Protein AF-W2RC41-F1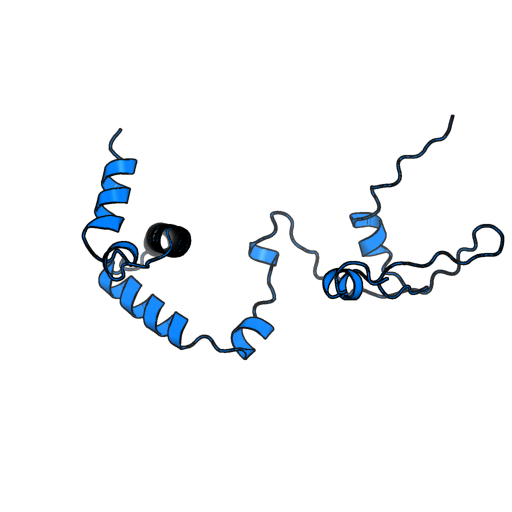 (afdb_monomer)

Radius of gyration: 24.28 Å; Cα contacts (8 Å, |Δi|>4): 88; chains: 1; bounding box: 42×52×66 Å

Mean predicted aligned error: 17.12 Å

pLDDT: mean 74.35, std 14.29, range [29.39, 90.62]

Secondary structure (DSSP, 8-state):
--HHHHHHHHHHTT--HHHH---SSHHHHHHHHHHHHHHHHHHHHHHHHHHHTTPPPPPHHHHHHHHHHHHHT--HHHHHH---GGGT-SS---------EE--PEETTEEPPEE-HHHHHHSPTTPPPPEESEE-HHHHHHH--S------

Nearest PDB structures (foldseek):
  6m4d-assembly1_E  TM=4.715E-01  e=7.907E+00  Homo sapiens

Structure (mmCIF, N/CA/C/O backbone):
data_AF-W2RC41-F1
#
_entry.id   AF-W2RC41-F1
#
loop_
_atom_site.group_PDB
_atom_site.id
_atom_site.type_symbol
_atom_site.label_atom_id
_atom_site.label_alt_id
_atom_site.label_comp_id
_atom_site.label_asym_id
_atom_site.label_entity_id
_atom_site.label_seq_id
_atom_site.pdbx_PDB_ins_code
_atom_site.Cartn_x
_atom_site.Cartn_y
_atom_site.Cartn_z
_atom_site.occupancy
_atom_site.B_iso_or_equiv
_atom_site.auth_seq_id
_atom_site.auth_comp_id
_atom_site.auth_asym_id
_atom_site.auth_atom_id
_atom_site.pdbx_PDB_model_num
ATOM 1 N N . MET A 1 1 ? -7.521 24.634 5.105 1.00 66.12 1 MET A N 1
ATOM 2 C CA . MET A 1 1 ? -6.162 24.758 4.528 1.00 66.12 1 MET A CA 1
ATOM 3 C C . MET A 1 1 ? -5.068 23.981 5.288 1.00 66.12 1 MET A C 1
ATOM 5 O O . MET A 1 1 ? -4.047 23.727 4.679 1.00 66.12 1 MET A O 1
ATOM 9 N N . GLY A 1 2 ? -5.237 23.529 6.544 1.00 80.12 2 GLY A N 1
ATOM 10 C CA . GLY A 1 2 ? -4.158 22.863 7.321 1.00 80.12 2 GLY A CA 1
ATOM 11 C C . GLY A 1 2 ? -4.070 21.323 7.266 1.00 80.12 2 GLY A C 1
ATOM 12 O O . GLY A 1 2 ? -3.395 20.717 8.092 1.00 80.12 2 GLY A O 1
ATOM 13 N N . GLY A 1 3 ? -4.775 20.654 6.348 1.00 78.06 3 GLY A N 1
ATOM 14 C CA . GLY A 1 3 ? -4.807 19.180 6.310 1.00 78.06 3 GLY A CA 1
ATOM 15 C C . GLY A 1 3 ? -3.498 18.541 5.830 1.00 78.06 3 GLY A C 1
ATOM 16 O O . GLY A 1 3 ? -3.088 17.511 6.348 1.00 78.06 3 GLY A O 1
ATOM 17 N N . VAL A 1 4 ? -2.821 19.177 4.870 1.00 77.06 4 VAL A N 1
ATOM 18 C CA . VAL A 1 4 ? -1.531 18.696 4.343 1.00 77.06 4 VAL A CA 1
ATOM 19 C C . VAL A 1 4 ? -0.422 18.895 5.375 1.00 77.06 4 VAL A C 1
ATOM 21 O O . VAL A 1 4 ? 0.348 17.980 5.625 1.00 77.06 4 VAL A O 1
ATOM 24 N N . ASP A 1 5 ? -0.410 20.048 6.043 1.00 78.75 5 ASP A N 1
ATOM 25 C CA . ASP A 1 5 ? 0.572 20.378 7.082 1.00 78.75 5 ASP A CA 1
ATOM 26 C C . ASP A 1 5 ? 0.459 19.451 8.304 1.00 78.75 5 ASP A C 1
ATOM 28 O O . ASP A 1 5 ? 1.454 18.925 8.789 1.00 78.75 5 ASP A O 1
ATOM 32 N N . THR A 1 6 ? -0.762 19.136 8.749 1.00 78.12 6 THR A N 1
ATOM 33 C CA . THR A 1 6 ? -0.959 18.170 9.846 1.00 78.12 6 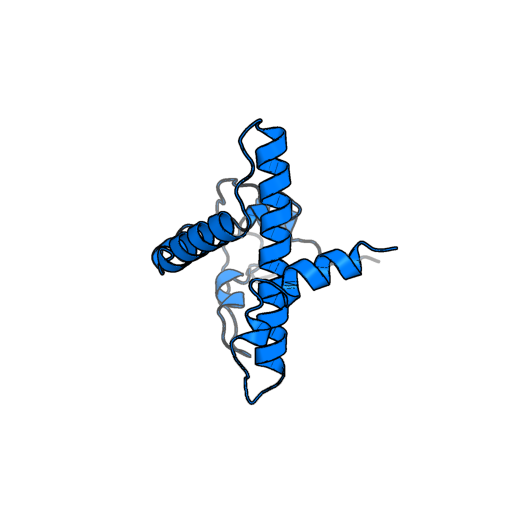THR A CA 1
ATOM 34 C C . THR A 1 6 ? -0.566 16.744 9.450 1.00 78.12 6 THR A C 1
ATOM 36 O O . THR A 1 6 ? -0.013 16.012 10.273 1.00 78.12 6 THR A O 1
ATOM 39 N N . HIS A 1 7 ? -0.800 16.348 8.195 1.00 79.62 7 HIS A N 1
ATOM 40 C CA . HIS A 1 7 ? -0.339 15.065 7.666 1.00 79.62 7 HIS A CA 1
ATOM 41 C C . HIS A 1 7 ? 1.196 14.992 7.615 1.00 79.62 7 HIS A C 1
ATOM 43 O O . HIS A 1 7 ? 1.788 14.004 8.056 1.00 79.62 7 HIS A O 1
ATOM 49 N N . ASP A 1 8 ? 1.849 16.046 7.124 1.00 75.19 8 ASP A N 1
ATOM 50 C CA . ASP A 1 8 ? 3.307 16.126 7.070 1.00 75.19 8 ASP A CA 1
ATOM 51 C C . ASP A 1 8 ? 3.935 16.186 8.467 1.00 75.19 8 ASP A C 1
ATOM 53 O O . ASP A 1 8 ? 4.948 15.528 8.690 1.00 75.19 8 ASP A O 1
ATOM 57 N N . GLN A 1 9 ? 3.311 16.851 9.443 1.00 76.19 9 GLN A N 1
ATOM 58 C CA . GLN A 1 9 ? 3.752 16.829 10.845 1.00 76.19 9 GLN A CA 1
ATOM 59 C C . GLN A 1 9 ? 3.688 15.420 11.452 1.00 76.19 9 GLN A C 1
ATOM 61 O O . GLN A 1 9 ? 4.668 14.949 12.030 1.00 76.19 9 GLN A O 1
ATOM 66 N N . LEU A 1 10 ? 2.570 14.706 11.271 1.00 74.12 10 LEU A N 1
ATOM 67 C CA . LEU A 1 10 ? 2.413 13.317 11.730 1.00 74.12 10 LEU A CA 1
ATOM 68 C C . LEU A 1 10 ? 3.476 12.387 11.135 1.00 74.12 10 LEU A C 1
ATOM 70 O O . LEU A 1 10 ? 3.983 11.494 11.817 1.00 74.12 10 LEU A O 1
ATOM 74 N N . ARG A 1 11 ? 3.822 12.616 9.868 1.00 70.81 11 ARG A N 1
ATOM 75 C CA . ARG A 1 11 ? 4.829 11.848 9.145 1.00 70.81 11 ARG A CA 1
ATOM 76 C C . ARG A 1 11 ? 6.246 12.181 9.608 1.00 70.81 11 ARG A C 1
ATOM 78 O O . ARG A 1 11 ? 6.994 11.272 9.949 1.00 70.81 11 ARG A O 1
ATOM 85 N N . LEU A 1 12 ? 6.610 13.463 9.629 1.00 64.94 12 LEU A N 1
ATOM 86 C CA . LEU A 1 12 ? 7.983 13.945 9.815 1.00 64.94 12 LEU A CA 1
ATOM 87 C C . LEU A 1 12 ? 8.439 14.011 11.276 1.00 64.94 12 LEU A C 1
ATOM 89 O O . LEU A 1 12 ? 9.640 14.101 11.502 1.00 64.94 12 LEU A O 1
ATOM 93 N N . GLN A 1 13 ? 7.536 14.001 12.261 1.00 59.09 13 GLN A N 1
ATOM 94 C CA . GLN A 1 13 ? 7.909 14.336 13.642 1.00 59.09 13 GLN A CA 1
ATOM 95 C C . GLN A 1 13 ? 8.006 13.143 14.600 1.00 59.09 13 GLN A C 1
ATOM 97 O O . GLN A 1 13 ? 8.547 13.294 15.692 1.00 59.09 13 GLN A O 1
ATOM 102 N N . SER A 1 14 ? 7.479 11.962 14.258 1.00 58.47 14 SER A N 1
ATOM 103 C CA . SER A 1 14 ? 7.379 10.879 15.254 1.00 58.47 14 SER A CA 1
ATOM 104 C C . SER A 1 14 ? 7.912 9.519 14.807 1.00 58.47 14 SER A C 1
ATOM 106 O O . SER A 1 14 ? 8.381 8.777 15.665 1.00 58.47 14 SER A O 1
ATOM 108 N N . TYR A 1 15 ? 7.876 9.178 13.510 1.00 59.06 15 TYR A N 1
ATOM 109 C CA . TYR A 1 15 ? 8.236 7.826 13.039 1.00 59.06 15 TYR A CA 1
ATOM 110 C C . TYR A 1 15 ? 8.729 7.763 11.575 1.00 59.06 15 TYR A C 1
ATOM 112 O O . TYR A 1 15 ? 8.613 6.710 10.954 1.00 59.06 15 TYR A O 1
ATOM 120 N N . SER A 1 16 ? 9.244 8.858 10.994 1.00 66.25 16 SER A N 1
ATOM 121 C CA . SER A 1 16 ? 9.624 8.878 9.569 1.00 66.25 16 SER A CA 1
ATOM 122 C C . SER A 1 16 ? 10.804 7.952 9.270 1.00 66.25 16 SER A C 1
ATOM 124 O O . SER A 1 16 ? 11.943 8.244 9.640 1.00 66.25 16 SER A O 1
ATOM 126 N N . LEU A 1 17 ? 10.560 6.892 8.497 1.00 67.06 17 LEU A N 1
ATOM 127 C CA . LEU A 1 17 ? 11.619 6.036 7.966 1.00 67.06 17 LEU A CA 1
ATOM 128 C C . LEU A 1 17 ? 12.549 6.824 7.044 1.00 67.06 17 LEU A C 1
ATOM 130 O O . LEU A 1 17 ? 13.755 6.575 7.030 1.00 67.06 17 LEU A O 1
ATOM 134 N N . GLN A 1 18 ? 12.005 7.805 6.316 1.00 65.56 18 GLN A N 1
ATOM 135 C CA . GLN A 1 18 ? 12.781 8.697 5.458 1.00 65.56 18 GLN A CA 1
ATOM 136 C C . GLN A 1 18 ? 13.865 9.457 6.250 1.00 65.56 18 GLN A C 1
ATOM 138 O O . GLN A 1 18 ? 14.948 9.700 5.723 1.00 65.56 18 GLN A O 1
ATOM 143 N N . GLN A 1 19 ? 13.629 9.809 7.513 1.00 65.81 19 GLN A N 1
ATOM 144 C CA . GLN A 1 19 ? 14.639 10.475 8.346 1.00 65.81 19 GLN A CA 1
ATOM 145 C C . GLN A 1 19 ? 15.590 9.498 9.050 1.00 65.81 19 GLN A C 1
ATOM 147 O O . GLN A 1 19 ? 16.712 9.876 9.379 1.00 65.81 19 GLN A O 1
ATOM 152 N N . CYS A 1 20 ? 15.177 8.246 9.264 1.00 65.62 20 CYS A N 1
ATOM 153 C CA . CYS A 1 20 ? 15.990 7.253 9.966 1.00 65.62 20 CYS A CA 1
ATOM 154 C C . CYS A 1 20 ? 17.181 6.734 9.146 1.00 65.62 20 CYS A C 1
ATOM 156 O O . CYS A 1 20 ? 18.161 6.276 9.732 1.00 65.62 20 CYS A O 1
ATOM 158 N N . VAL A 1 21 ? 17.113 6.764 7.808 1.00 68.38 21 VAL A N 1
ATOM 159 C CA . VAL A 1 21 ? 18.154 6.184 6.944 1.00 68.38 21 VAL A CA 1
ATOM 160 C C . VAL A 1 21 ? 18.418 7.078 5.737 1.00 68.38 21 VAL A C 1
ATOM 162 O O . VAL A 1 21 ? 17.551 7.262 4.891 1.00 68.38 21 VAL A O 1
ATOM 165 N N . ALA A 1 22 ? 19.644 7.592 5.614 1.00 69.75 22 ALA A N 1
ATOM 166 C CA . ALA A 1 22 ? 20.073 8.337 4.435 1.00 69.75 22 ALA A CA 1
ATOM 167 C C . ALA A 1 22 ? 20.689 7.388 3.396 1.00 69.75 22 ALA A C 1
ATOM 169 O O . ALA A 1 22 ? 21.766 6.822 3.596 1.00 69.75 22 ALA A O 1
ATOM 170 N N . PHE A 1 23 ? 20.023 7.219 2.255 1.00 74.44 23 PHE A N 1
ATOM 171 C CA . PHE A 1 23 ? 20.572 6.451 1.140 1.00 74.44 23 PHE A CA 1
ATOM 172 C C . PHE A 1 23 ? 21.346 7.335 0.156 1.00 74.44 23 PHE A C 1
ATOM 174 O O . PHE A 1 23 ? 20.897 8.414 -0.213 1.00 74.44 23 PHE A O 1
ATOM 181 N N . LYS A 1 24 ? 22.464 6.819 -0.382 1.00 77.75 24 LYS A N 1
ATOM 182 C CA . LYS A 1 24 ? 23.258 7.497 -1.432 1.00 77.75 24 LYS A CA 1
ATOM 183 C C . LYS A 1 24 ? 22.476 7.772 -2.726 1.00 77.75 24 LYS A C 1
ATOM 185 O O . LYS A 1 24 ? 22.877 8.617 -3.515 1.00 77.75 24 LYS A O 1
ATOM 190 N N . LYS A 1 25 ? 21.403 7.017 -2.987 1.00 85.25 25 LYS A N 1
ATOM 191 C CA . LYS A 1 25 ? 20.601 7.114 -4.214 1.00 85.25 25 LYS A CA 1
ATOM 192 C C . LYS A 1 25 ? 19.205 7.651 -3.892 1.00 85.25 25 LYS A C 1
ATOM 194 O O . LYS A 1 25 ? 18.500 7.057 -3.077 1.00 85.25 25 LYS A O 1
ATOM 199 N N . TYR A 1 26 ? 18.792 8.711 -4.589 1.00 83.56 26 TYR A N 1
ATOM 200 C CA . TYR A 1 26 ? 17.556 9.457 -4.310 1.00 83.56 26 TYR A CA 1
ATOM 201 C C . TYR A 1 26 ? 16.278 8.604 -4.377 1.00 83.56 26 TYR A C 1
ATOM 203 O O . TYR A 1 26 ? 15.366 8.793 -3.579 1.00 83.56 26 TYR A O 1
ATOM 211 N N . TYR A 1 27 ? 16.203 7.622 -5.280 1.00 83.88 27 TYR A N 1
ATOM 212 C CA . TYR A 1 27 ? 14.992 6.811 -5.442 1.00 83.88 27 TYR A CA 1
ATOM 213 C C . TYR A 1 27 ? 14.696 5.928 -4.223 1.00 83.88 27 TYR A C 1
ATOM 215 O O . TYR A 1 27 ? 13.539 5.621 -3.957 1.00 83.88 27 TYR A O 1
ATOM 223 N N . ARG A 1 28 ? 15.724 5.526 -3.459 1.00 83.19 28 ARG A N 1
ATOM 224 C CA . ARG A 1 28 ? 15.527 4.749 -2.223 1.00 83.19 28 ARG A CA 1
ATOM 225 C C . ARG A 1 28 ? 14.900 5.614 -1.135 1.00 83.19 28 ARG A C 1
ATOM 227 O O . ARG A 1 28 ? 14.025 5.150 -0.414 1.00 83.19 28 ARG A O 1
ATOM 234 N N . GLN A 1 29 ? 15.309 6.880 -1.079 1.00 81.25 29 GLN A N 1
ATOM 235 C CA . GLN A 1 29 ? 14.718 7.882 -0.200 1.00 81.25 29 GLN A CA 1
ATOM 236 C C . GLN A 1 29 ? 13.258 8.158 -0.567 1.00 81.25 29 GLN A C 1
ATOM 238 O O . GLN A 1 29 ? 12.393 8.200 0.302 1.00 81.25 29 GLN A O 1
ATOM 243 N N . LEU A 1 30 ? 12.981 8.292 -1.867 1.00 85.00 30 LEU A N 1
ATOM 244 C CA . LEU A 1 30 ? 11.628 8.484 -2.380 1.00 85.00 30 LEU A CA 1
ATOM 245 C C . LEU A 1 30 ? 10.722 7.290 -2.045 1.00 85.00 30 LEU A C 1
ATOM 247 O O . LEU A 1 30 ? 9.593 7.479 -1.603 1.00 85.00 30 LEU A O 1
ATOM 251 N N . PHE A 1 31 ? 11.237 6.066 -2.192 1.00 85.50 31 PHE A N 1
ATOM 252 C CA . PHE A 1 31 ? 10.518 4.849 -1.823 1.00 85.50 31 PHE A CA 1
ATOM 253 C C . PHE A 1 31 ? 10.143 4.822 -0.337 1.00 85.50 31 PHE A C 1
ATOM 255 O O . PHE A 1 31 ? 8.975 4.616 -0.017 1.00 85.50 31 PHE A O 1
ATOM 262 N N . LEU A 1 32 ? 11.095 5.090 0.566 1.00 83.62 32 LEU A N 1
ATOM 263 C CA . LEU A 1 32 ? 10.786 5.209 1.996 1.00 83.62 32 LEU A CA 1
ATOM 264 C C . LEU A 1 32 ? 9.734 6.285 2.261 1.00 83.62 32 LEU A C 1
ATOM 266 O O . LEU A 1 32 ? 8.871 6.109 3.116 1.00 83.62 32 LEU A O 1
ATOM 270 N N . GLY A 1 33 ? 9.760 7.365 1.480 1.00 84.56 33 GLY A N 1
ATOM 271 C CA . GLY A 1 33 ? 8.757 8.403 1.577 1.00 84.56 33 GLY A CA 1
ATOM 272 C C . GLY A 1 33 ? 7.337 7.913 1.269 1.00 84.56 33 GLY A C 1
ATOM 273 O O . GLY A 1 33 ? 6.409 8.267 1.997 1.00 84.56 33 GLY A O 1
ATOM 274 N N . PHE A 1 34 ? 7.172 7.057 0.256 1.00 87.75 34 PHE A N 1
ATOM 275 C CA . PHE A 1 34 ? 5.889 6.416 -0.050 1.00 87.75 34 PHE A CA 1
ATOM 276 C C . PHE A 1 34 ? 5.456 5.417 1.022 1.00 87.75 34 PHE A C 1
ATOM 278 O O . PHE A 1 34 ? 4.273 5.367 1.356 1.00 87.75 34 PHE A O 1
ATOM 285 N N . VAL A 1 35 ? 6.395 4.653 1.588 1.00 87.69 35 VAL A N 1
ATOM 286 C CA . VAL A 1 35 ? 6.101 3.734 2.697 1.00 87.69 35 VAL A CA 1
ATOM 287 C C . VAL A 1 35 ? 5.587 4.511 3.910 1.00 87.69 35 VAL A C 1
ATOM 289 O O . VAL A 1 35 ? 4.542 4.161 4.451 1.00 87.69 35 VAL A O 1
ATOM 292 N N . ASP A 1 36 ? 6.247 5.613 4.276 1.00 85.62 36 ASP A N 1
ATOM 293 C CA . ASP A 1 36 ? 5.799 6.495 5.360 1.00 85.62 36 ASP A CA 1
ATOM 294 C C . ASP A 1 36 ? 4.368 7.015 5.114 1.00 85.62 36 ASP A C 1
ATOM 296 O O . ASP A 1 36 ? 3.532 6.995 6.017 1.00 85.62 36 ASP A O 1
ATOM 300 N N . MET A 1 37 ? 4.050 7.429 3.880 1.00 86.88 37 MET A N 1
ATOM 301 C CA . MET A 1 37 ? 2.697 7.871 3.505 1.00 86.88 37 MET A CA 1
ATOM 302 C C . MET A 1 37 ? 1.659 6.746 3.630 1.00 86.88 37 MET A C 1
ATOM 304 O O . MET A 1 37 ? 0.567 6.957 4.159 1.00 86.88 37 MET A O 1
ATOM 308 N N . ALA A 1 38 ? 1.993 5.537 3.172 1.00 90.06 38 ALA A N 1
ATOM 309 C CA . ALA A 1 38 ? 1.106 4.380 3.258 1.00 90.06 38 ALA A CA 1
ATOM 310 C C . ALA A 1 38 ? 0.815 3.986 4.714 1.00 90.06 38 ALA A C 1
ATOM 312 O O . ALA A 1 38 ? -0.327 3.676 5.049 1.00 90.06 38 ALA A O 1
ATOM 313 N N . ILE A 1 39 ? 1.819 4.056 5.592 1.00 88.88 39 ILE A N 1
ATOM 314 C CA . ILE A 1 39 ? 1.675 3.759 7.021 1.00 88.88 39 ILE A CA 1
ATOM 315 C C . ILE A 1 39 ? 0.697 4.734 7.689 1.00 88.88 39 ILE A C 1
ATOM 317 O O . ILE A 1 39 ? -0.215 4.289 8.394 1.00 88.88 39 ILE A O 1
ATOM 321 N N . VAL A 1 40 ? 0.842 6.043 7.445 1.00 87.81 40 VAL A N 1
ATOM 322 C CA . VAL A 1 40 ? -0.048 7.070 8.016 1.00 87.81 40 VAL A CA 1
ATOM 323 C C . VAL A 1 40 ? -1.476 6.909 7.492 1.00 87.81 40 VAL A C 1
ATOM 325 O O . VAL A 1 40 ? -2.426 6.920 8.278 1.00 87.81 40 VAL A O 1
ATOM 328 N N . ASN A 1 41 ? -1.644 6.672 6.189 1.00 89.38 41 ASN A N 1
ATOM 329 C CA . ASN A 1 41 ? -2.956 6.404 5.600 1.00 89.38 41 ASN A CA 1
ATOM 330 C C . ASN A 1 41 ? -3.604 5.141 6.187 1.00 89.38 41 ASN A C 1
ATOM 332 O O . ASN A 1 41 ? -4.777 5.169 6.565 1.00 89.38 41 ASN A O 1
ATOM 336 N N . GLY A 1 42 ? -2.836 4.059 6.342 1.00 89.81 42 GLY A N 1
ATOM 337 C CA . GLY A 1 42 ? -3.293 2.831 6.995 1.00 89.81 42 GLY A CA 1
ATOM 338 C C . GLY A 1 42 ? -3.746 3.076 8.435 1.00 89.81 42 GLY A C 1
ATOM 339 O O . GLY A 1 42 ? -4.805 2.600 8.846 1.00 89.81 42 GLY A O 1
ATOM 340 N N . PHE A 1 43 ? -3.023 3.914 9.182 1.00 88.44 43 PHE A N 1
ATOM 341 C CA . PHE A 1 43 ? -3.424 4.311 10.528 1.00 88.44 43 PHE A CA 1
ATOM 342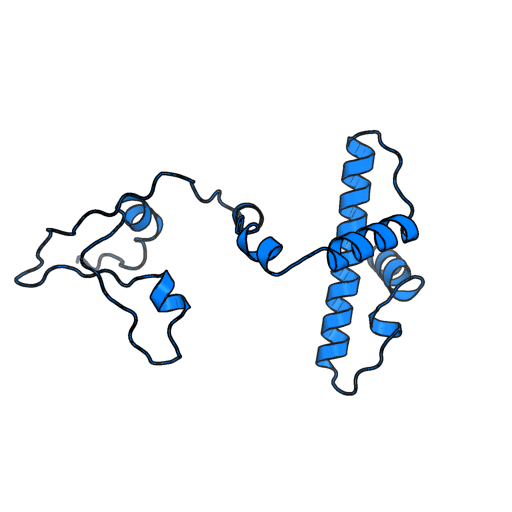 C C . PHE A 1 43 ? -4.730 5.116 10.543 1.00 88.44 43 PHE A C 1
ATOM 344 O O . PHE A 1 43 ? -5.588 4.862 11.389 1.00 88.44 43 PHE A O 1
ATOM 351 N N . ILE A 1 44 ? -4.922 6.061 9.614 1.00 87.88 44 ILE A N 1
ATOM 352 C CA . ILE A 1 44 ? -6.174 6.829 9.494 1.00 87.88 44 ILE A CA 1
ATOM 353 C C . ILE A 1 44 ? -7.355 5.883 9.249 1.00 87.88 44 ILE A C 1
ATOM 355 O O . ILE A 1 44 ? -8.373 5.982 9.939 1.00 87.88 44 ILE A O 1
ATOM 359 N N . VAL A 1 45 ? -7.211 4.931 8.324 1.00 90.62 45 VAL A N 1
ATOM 360 C CA . VAL A 1 45 ? -8.242 3.922 8.042 1.00 90.62 45 VAL A CA 1
ATOM 361 C C . VAL A 1 45 ? -8.514 3.062 9.276 1.00 90.62 45 VAL A C 1
ATOM 363 O O . VAL A 1 45 ? -9.670 2.922 9.678 1.00 90.62 45 VAL A O 1
ATOM 366 N N . HIS A 1 46 ? -7.470 2.563 9.940 1.00 87.94 46 HIS A N 1
ATOM 367 C CA . HIS A 1 46 ? -7.600 1.778 11.167 1.00 87.94 46 HIS A CA 1
ATOM 368 C C . HIS A 1 46 ? -8.356 2.552 12.259 1.00 87.94 46 HIS A C 1
ATOM 370 O O . HIS A 1 46 ? -9.261 2.014 12.898 1.00 87.94 46 HIS A O 1
ATOM 376 N N . LYS A 1 47 ? -8.055 3.846 12.440 1.00 87.88 47 LYS A N 1
ATOM 377 C CA . LYS A 1 47 ? -8.792 4.719 13.366 1.00 87.88 47 LYS A CA 1
ATOM 378 C C . LYS A 1 47 ? -10.272 4.828 13.006 1.00 87.88 47 LYS A C 1
ATOM 380 O O . LYS A 1 47 ? -11.110 4.787 13.904 1.00 87.88 47 LYS A O 1
ATOM 385 N N . LEU A 1 48 ? -10.600 4.996 11.725 1.00 88.50 48 LEU A N 1
ATOM 386 C CA . LEU A 1 48 ? -11.988 5.105 11.271 1.00 88.50 48 LEU A CA 1
ATOM 387 C C . LEU A 1 48 ? -12.763 3.808 11.522 1.00 88.50 48 LEU A C 1
ATOM 389 O O . LEU A 1 48 ? -13.890 3.866 12.011 1.00 88.50 48 LEU A O 1
ATOM 393 N N . VAL A 1 49 ? -12.156 2.652 11.242 1.00 89.19 49 VAL A N 1
ATOM 394 C CA . VAL A 1 49 ? -12.769 1.338 11.488 1.00 89.19 49 VAL A CA 1
ATOM 395 C C . VAL A 1 49 ? -12.985 1.108 12.983 1.00 89.19 49 VAL A C 1
ATOM 397 O O . VAL A 1 49 ? -14.098 0.785 13.385 1.00 89.19 49 VAL A O 1
ATOM 400 N N . MET A 1 50 ? -11.978 1.359 13.825 1.00 88.25 50 MET A N 1
ATOM 401 C CA . MET A 1 50 ? -12.108 1.195 15.281 1.00 88.25 50 MET A CA 1
ATOM 402 C C . MET A 1 50 ? -13.203 2.087 15.872 1.00 88.25 50 MET A C 1
ATOM 404 O O . MET A 1 50 ? -13.993 1.621 16.692 1.00 88.25 50 MET A O 1
ATOM 408 N N . LYS A 1 51 ? -13.308 3.341 15.403 1.00 87.62 51 LYS A N 1
ATOM 409 C CA . LYS A 1 51 ? -14.388 4.255 15.803 1.00 87.62 51 LYS A CA 1
ATOM 410 C C . LYS A 1 51 ? -15.768 3.730 15.409 1.00 87.62 51 LYS A C 1
ATOM 412 O O . LYS A 1 51 ? -16.685 3.806 16.217 1.00 87.62 51 LYS A O 1
ATOM 417 N N . LYS A 1 52 ? -15.920 3.195 14.192 1.00 87.75 52 LYS A N 1
ATOM 418 C CA . LYS A 1 52 ? -17.189 2.601 13.733 1.00 87.75 52 LYS A CA 1
ATOM 419 C C . LYS A 1 52 ? -17.572 1.365 14.545 1.00 87.75 52 LYS A C 1
ATOM 421 O O . LYS A 1 52 ? -18.743 1.187 14.851 1.00 87.75 52 LYS A O 1
ATOM 426 N N . SER A 1 53 ? -16.594 0.547 14.921 1.00 86.06 53 SER A N 1
ATOM 427 C CA . SER A 1 53 ? -16.804 -0.665 15.718 1.00 86.06 53 SER A CA 1
ATOM 428 C C . SER A 1 53 ? -16.929 -0.400 17.225 1.00 86.06 53 SER A C 1
ATOM 430 O O . SER A 1 53 ? -17.010 -1.355 17.991 1.00 86.06 53 SER A O 1
ATOM 432 N N . GLY A 1 54 ? -16.886 0.860 17.679 1.00 82.94 54 GLY A N 1
ATOM 433 C CA . GLY A 1 54 ? -16.990 1.228 19.098 1.00 82.94 54 GLY A CA 1
ATOM 434 C C . GLY A 1 54 ? -15.804 0.797 19.973 1.00 82.94 54 GLY A C 1
ATOM 435 O O . GLY A 1 54 ? -15.912 0.809 21.195 1.00 82.94 54 GLY A O 1
ATOM 436 N N . HIS A 1 55 ? -14.680 0.404 19.369 1.00 84.19 55 HIS A N 1
ATOM 437 C CA . HIS A 1 55 ? -13.484 -0.019 20.096 1.00 84.19 55 HIS A CA 1
ATOM 438 C C . HIS A 1 55 ? -12.589 1.180 20.429 1.00 84.19 55 HIS A C 1
ATOM 440 O O . HIS A 1 55 ? -12.625 2.219 19.761 1.00 84.19 55 HIS A O 1
ATOM 446 N N . GLN A 1 56 ? -11.741 1.029 21.450 1.00 81.88 56 GLN A N 1
ATOM 447 C CA . GLN A 1 56 ? -10.732 2.040 21.752 1.00 81.88 56 GLN A CA 1
ATOM 448 C C . GLN A 1 56 ? -9.744 2.177 20.592 1.00 81.88 56 GLN A C 1
ATOM 450 O O . GLN A 1 56 ? -9.246 1.199 20.036 1.00 81.88 56 GLN A O 1
ATOM 455 N N . VAL A 1 57 ? -9.468 3.425 20.221 1.00 82.31 57 VAL A N 1
ATOM 456 C CA . VAL A 1 57 ? -8.540 3.740 19.140 1.00 82.31 57 VAL A CA 1
ATOM 457 C C . VAL A 1 57 ? -7.111 3.630 19.677 1.00 82.31 57 VAL A C 1
ATOM 459 O O . VAL A 1 57 ? -6.764 4.405 20.570 1.00 82.31 57 VAL A O 1
ATOM 462 N N . PRO A 1 58 ? -6.265 2.731 19.140 1.00 82.94 58 PRO A N 1
ATOM 463 C CA . PRO A 1 58 ? -4.899 2.594 19.621 1.00 82.94 58 PRO A CA 1
ATOM 464 C C . PRO A 1 58 ? -4.071 3.841 19.314 1.00 82.94 58 PRO A C 1
ATOM 466 O O . PRO A 1 58 ? -4.321 4.588 18.356 1.00 82.94 58 PRO A O 1
ATOM 469 N N . THR A 1 59 ? -3.041 4.050 20.130 1.00 86.44 59 THR A N 1
ATOM 470 C CA . THR A 1 59 ? -2.050 5.106 19.888 1.00 86.44 59 THR A CA 1
ATOM 471 C C . THR A 1 59 ? -1.243 4.810 18.620 1.00 86.44 59 THR A C 1
ATOM 473 O O . THR A 1 59 ? -1.128 3.661 18.193 1.00 86.44 59 THR A O 1
ATOM 476 N N . HIS A 1 60 ? -0.643 5.839 18.010 1.00 83.19 60 HIS A N 1
ATOM 477 C CA . HIS A 1 60 ? 0.186 5.645 16.811 1.00 83.19 60 HIS A CA 1
ATOM 478 C C . HIS A 1 60 ? 1.353 4.678 17.076 1.00 83.19 60 HIS A C 1
ATOM 480 O O . HIS A 1 60 ? 1.616 3.786 16.278 1.00 83.19 60 HIS A O 1
ATOM 486 N N . ALA A 1 61 ? 1.999 4.786 18.241 1.00 83.56 61 ALA A N 1
ATOM 487 C CA . ALA A 1 61 ? 3.080 3.889 18.651 1.00 83.56 61 ALA A CA 1
ATOM 488 C C . ALA A 1 61 ? 2.631 2.422 18.750 1.00 83.56 61 ALA A C 1
ATOM 490 O O . ALA A 1 61 ? 3.356 1.511 18.358 1.00 83.56 61 ALA A O 1
ATOM 491 N N . GLU A 1 62 ? 1.439 2.183 19.289 1.00 87.94 62 GLU A N 1
ATOM 492 C CA . GLU A 1 62 ? 0.882 0.841 19.434 1.00 87.94 62 GLU A CA 1
ATOM 493 C C . GLU A 1 62 ? 0.517 0.225 18.084 1.00 87.94 62 GLU A C 1
ATOM 495 O O . GLU A 1 62 ? 0.873 -0.926 17.825 1.00 87.94 62 GLU A O 1
ATOM 500 N N . TYR A 1 63 ? -0.090 1.019 17.198 1.00 88.12 63 TYR A N 1
ATOM 501 C CA . TYR A 1 63 ? -0.310 0.635 15.806 1.00 88.12 63 TYR A CA 1
ATOM 502 C C . TYR A 1 63 ? 1.008 0.264 15.113 1.00 88.12 63 TYR A C 1
ATOM 504 O O . TYR A 1 63 ? 1.104 -0.811 14.530 1.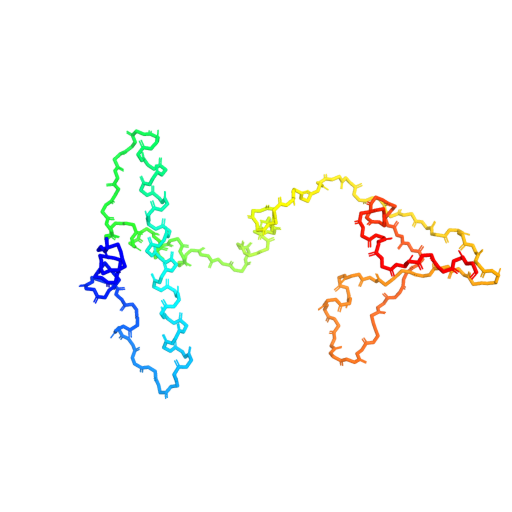00 88.12 63 TYR A O 1
ATOM 512 N N . MET A 1 64 ? 2.051 1.088 15.255 1.00 87.00 64 MET A N 1
ATOM 513 C CA . MET A 1 64 ? 3.368 0.821 14.666 1.00 87.00 64 MET A CA 1
ATOM 514 C C . MET A 1 64 ? 4.009 -0.463 15.202 1.00 87.00 64 MET A C 1
ATOM 516 O O . MET A 1 64 ? 4.544 -1.250 14.424 1.00 87.00 64 MET A O 1
ATOM 520 N N . ARG A 1 65 ? 3.935 -0.722 16.515 1.00 88.56 65 ARG A N 1
ATOM 521 C CA . ARG A 1 65 ? 4.454 -1.969 17.106 1.00 88.56 65 ARG A CA 1
ATOM 522 C C . ARG A 1 65 ? 3.716 -3.197 16.582 1.00 88.56 65 ARG A C 1
ATOM 524 O O . ARG A 1 65 ? 4.349 -4.218 16.312 1.00 88.56 65 ARG A O 1
ATOM 531 N N . ARG A 1 66 ? 2.391 -3.105 16.450 1.00 89.38 66 ARG A N 1
ATOM 532 C CA . ARG A 1 66 ? 1.567 -4.186 15.906 1.00 89.38 66 ARG A CA 1
ATOM 533 C C . ARG A 1 66 ? 1.896 -4.437 14.437 1.00 89.38 66 ARG A C 1
ATOM 535 O O . ARG A 1 66 ? 2.197 -5.573 14.088 1.00 89.38 66 ARG A O 1
ATOM 542 N N . LEU A 1 67 ? 1.932 -3.380 13.628 1.00 89.56 67 LEU A N 1
ATOM 543 C CA . LEU A 1 67 ? 2.303 -3.446 12.218 1.00 89.56 67 LEU A CA 1
ATOM 544 C C . LEU A 1 67 ? 3.691 -4.070 12.037 1.00 89.56 67 LEU A C 1
ATOM 546 O O . LEU A 1 67 ? 3.858 -4.970 11.224 1.00 89.56 67 LEU A O 1
ATOM 550 N N . HIS A 1 68 ? 4.681 -3.651 12.828 1.00 88.94 68 HIS A N 1
ATOM 551 C CA . HIS A 1 68 ? 6.027 -4.218 12.766 1.00 88.94 68 HIS A CA 1
ATOM 552 C C . HIS A 1 68 ? 6.038 -5.724 13.065 1.00 88.94 68 HIS A C 1
ATOM 554 O O . HIS A 1 68 ? 6.667 -6.491 12.341 1.00 88.94 68 HIS A O 1
ATOM 560 N N . ARG A 1 69 ? 5.307 -6.162 14.099 1.00 90.38 69 ARG A N 1
ATOM 561 C CA . ARG A 1 69 ? 5.180 -7.585 14.440 1.00 90.38 69 ARG A CA 1
ATOM 562 C C . ARG A 1 69 ? 4.515 -8.381 13.318 1.00 90.38 69 ARG A C 1
ATOM 564 O O . ARG A 1 69 ? 4.994 -9.461 12.989 1.00 90.38 69 ARG A O 1
ATOM 571 N N . GLU A 1 70 ? 3.429 -7.861 12.753 1.00 88.75 70 GLU A N 1
ATOM 572 C CA . GLU A 1 70 ? 2.705 -8.512 11.660 1.00 88.75 70 GLU A CA 1
ATOM 573 C C . GLU A 1 70 ? 3.589 -8.628 10.412 1.00 88.75 70 GLU A C 1
ATOM 575 O O . GLU A 1 70 ? 3.702 -9.718 9.863 1.00 88.75 70 GLU A O 1
ATOM 580 N N . LEU A 1 71 ? 4.307 -7.562 10.037 1.00 87.38 71 LEU A N 1
ATOM 581 C CA . LEU A 1 71 ? 5.240 -7.562 8.904 1.00 87.38 71 LEU A CA 1
ATOM 582 C C . LEU A 1 71 ? 6.404 -8.547 9.087 1.00 87.38 71 LEU A C 1
ATOM 584 O O . LEU A 1 71 ? 6.775 -9.228 8.137 1.00 87.38 71 LEU A O 1
ATOM 588 N N . MET A 1 72 ? 6.953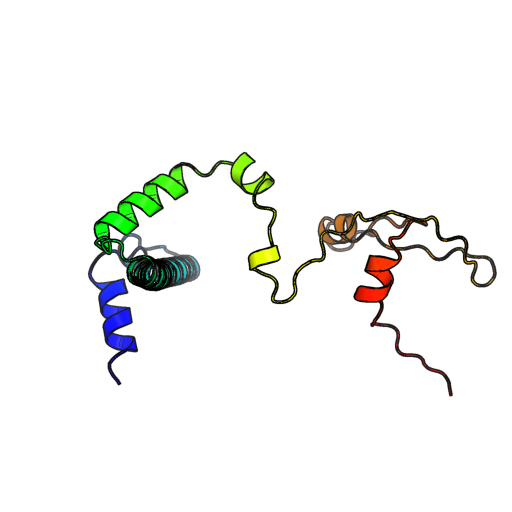 -8.661 10.299 1.00 87.75 72 MET A N 1
ATOM 589 C CA . MET A 1 72 ? 8.003 -9.641 10.618 1.00 87.75 72 MET A CA 1
ATOM 590 C C . MET A 1 72 ? 7.500 -11.092 10.583 1.00 87.75 72 MET A C 1
ATOM 592 O O . MET A 1 72 ? 8.298 -12.010 10.414 1.00 87.75 72 MET A O 1
ATOM 596 N N . GLY A 1 73 ? 6.194 -11.306 10.761 1.00 83.94 73 GLY A N 1
ATOM 597 C CA . GLY A 1 73 ? 5.557 -12.622 10.685 1.00 83.94 73 GLY A CA 1
ATOM 598 C C . GLY A 1 73 ? 5.176 -13.057 9.268 1.00 83.94 73 GLY A C 1
ATOM 599 O O . GLY A 1 73 ? 4.751 -14.198 9.084 1.00 83.94 73 GLY A O 1
ATOM 600 N N . VAL A 1 74 ? 5.309 -12.180 8.266 1.00 84.56 74 VAL A N 1
ATOM 601 C CA . VAL A 1 74 ? 5.014 -12.517 6.867 1.00 84.56 74 VAL A CA 1
ATOM 602 C C . VAL A 1 74 ? 6.113 -13.428 6.320 1.00 84.56 74 VAL A C 1
ATOM 604 O O . VAL A 1 74 ? 7.294 -13.090 6.345 1.00 84.56 74 VAL A O 1
ATOM 607 N N . SER A 1 75 ? 5.717 -14.584 5.790 1.00 81.12 75 SER A N 1
ATOM 608 C CA . SER A 1 75 ? 6.618 -15.560 5.161 1.00 81.12 75 SER A CA 1
ATOM 609 C C . SER A 1 75 ? 6.297 -15.729 3.675 1.00 81.12 75 SER A C 1
ATOM 611 O O . SER A 1 75 ? 5.267 -15.247 3.203 1.00 81.12 75 SER A O 1
ATOM 613 N N . SER A 1 76 ? 7.139 -16.448 2.924 1.00 72.81 76 SER A N 1
ATOM 614 C CA . SER A 1 76 ? 6.859 -16.793 1.518 1.00 72.81 76 SER A CA 1
ATOM 615 C C . SER A 1 76 ? 5.485 -17.453 1.342 1.00 72.81 76 SER A C 1
ATOM 617 O O . SER A 1 76 ? 4.735 -17.069 0.450 1.00 72.81 76 SER A O 1
ATOM 619 N N . ALA A 1 77 ? 5.103 -18.350 2.256 1.00 72.75 77 ALA A N 1
ATOM 620 C CA . ALA A 1 77 ? 3.795 -19.007 2.261 1.00 72.75 77 ALA A CA 1
ATOM 621 C C . ALA A 1 77 ? 2.622 -18.022 2.446 1.00 72.75 77 ALA A C 1
ATOM 623 O O . ALA A 1 77 ? 1.528 -18.238 1.929 1.00 72.75 77 ALA A O 1
ATOM 624 N N . SER A 1 78 ? 2.840 -16.902 3.142 1.00 66.81 78 SER A N 1
ATOM 625 C CA . SER A 1 78 ? 1.829 -15.849 3.297 1.00 66.81 78 SER A CA 1
ATOM 626 C C . SER A 1 78 ? 1.518 -15.152 1.967 1.00 66.81 78 SER A C 1
ATOM 628 O O . SER A 1 78 ? 0.386 -14.718 1.761 1.00 66.81 78 SER A O 1
ATOM 630 N N . PHE A 1 79 ? 2.488 -15.079 1.050 1.00 63.47 79 PHE A N 1
ATOM 631 C CA . PHE A 1 79 ? 2.287 -14.528 -0.294 1.00 63.47 79 PHE A CA 1
ATOM 632 C C . PHE A 1 79 ? 1.607 -15.518 -1.249 1.00 63.47 79 PHE A C 1
ATOM 634 O O . PHE A 1 79 ? 0.924 -15.086 -2.171 1.00 63.47 79 PHE A O 1
ATOM 641 N N . GLU A 1 80 ? 1.739 -16.827 -1.018 1.00 64.19 80 GLU A N 1
ATOM 642 C CA . GLU A 1 80 ? 1.045 -17.854 -1.810 1.00 64.19 80 GLU A CA 1
ATOM 643 C C . GLU A 1 80 ? -0.459 -17.907 -1.504 1.00 64.19 80 GLU A C 1
ATOM 645 O O . GLU A 1 80 ? -1.269 -18.125 -2.403 1.00 64.19 80 GLU A O 1
ATOM 650 N N . CYS A 1 81 ? -0.845 -17.653 -0.249 1.00 52.09 81 CYS A N 1
ATOM 651 C CA . CYS A 1 81 ? -2.247 -17.629 0.176 1.00 52.09 81 CYS A CA 1
ATOM 652 C C . CYS A 1 81 ? -2.939 -16.276 -0.055 1.00 52.09 81 CYS A C 1
ATOM 654 O O . CYS A 1 81 ? -4.164 -16.230 -0.150 1.00 52.09 81 CYS A O 1
ATOM 656 N N . ASN A 1 82 ? -2.189 -15.173 -0.164 1.00 53.31 82 ASN A N 1
ATOM 657 C CA . ASN A 1 82 ? -2.747 -13.839 -0.401 1.00 53.31 82 ASN A CA 1
ATOM 658 C C . ASN A 1 82 ? -2.890 -13.536 -1.906 1.00 53.31 82 ASN A C 1
ATOM 660 O O . ASN A 1 82 ? -2.406 -12.527 -2.411 1.00 53.31 82 ASN A O 1
ATOM 664 N N . MET A 1 83 ? -3.546 -14.444 -2.634 1.00 52.50 83 MET A N 1
ATOM 665 C CA . MET A 1 83 ? -3.870 -14.290 -4.062 1.00 52.50 83 MET A CA 1
ATOM 666 C C . MET A 1 83 ? -5.163 -13.502 -4.296 1.00 52.50 83 MET A C 1
ATOM 668 O O . MET A 1 83 ? -5.606 -13.360 -5.438 1.00 52.50 83 MET A O 1
ATOM 672 N N . ASN A 1 84 ? -5.772 -12.968 -3.236 1.00 52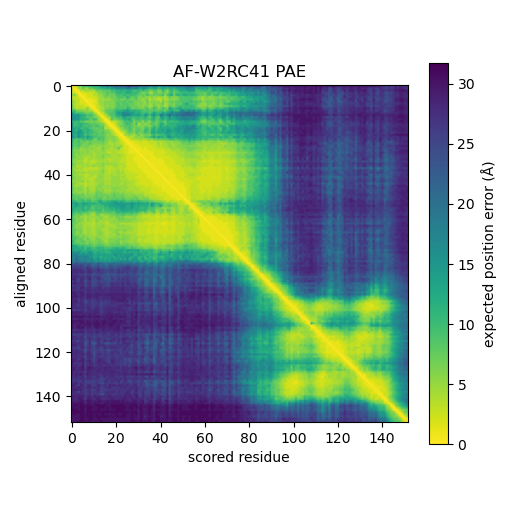.03 84 ASN A N 1
ATOM 673 C CA . ASN A 1 84 ? -7.002 -12.197 -3.331 1.00 52.03 84 ASN A CA 1
ATOM 674 C C . ASN A 1 84 ? -6.689 -10.778 -3.822 1.00 52.03 84 ASN A C 1
ATOM 676 O O . ASN A 1 84 ? -6.847 -9.789 -3.116 1.00 52.03 84 ASN A O 1
ATOM 680 N N . ALA A 1 85 ? -6.316 -10.677 -5.098 1.00 51.47 85 ALA A N 1
ATOM 681 C CA . ALA A 1 85 ? -6.382 -9.433 -5.856 1.00 51.47 85 ALA A CA 1
ATOM 682 C C . ALA A 1 85 ? -7.822 -8.887 -5.944 1.00 51.47 85 ALA A C 1
ATOM 684 O O . ALA A 1 85 ? -8.025 -7.789 -6.441 1.00 51.47 85 ALA A O 1
ATOM 685 N N . GLU A 1 86 ? -8.821 -9.624 -5.452 1.00 51.19 86 GLU A N 1
ATOM 686 C CA . GLU A 1 86 ? -10.215 -9.194 -5.335 1.00 51.19 86 GLU A CA 1
ATOM 687 C C . GLU A 1 86 ? -10.361 -7.838 -4.625 1.00 51.19 86 GLU A C 1
ATOM 689 O O . GLU A 1 86 ? -11.214 -7.052 -5.018 1.00 51.19 86 GLU A O 1
ATOM 694 N N . GLU A 1 87 ? -9.497 -7.521 -3.651 1.00 50.97 87 GLU A N 1
ATOM 695 C CA . GLU A 1 87 ? -9.508 -6.224 -2.952 1.00 50.97 87 GLU A CA 1
ATOM 696 C C . GLU A 1 87 ? -8.833 -5.093 -3.761 1.00 50.97 87 GLU A C 1
ATOM 698 O O . GLU A 1 87 ? -9.091 -3.912 -3.537 1.00 50.97 87 GLU A O 1
ATOM 703 N N . LEU A 1 88 ? -7.999 -5.443 -4.748 1.00 52.03 88 LEU A N 1
ATOM 704 C CA . LEU A 1 88 ? -7.282 -4.507 -5.626 1.00 52.03 88 LEU A CA 1
ATOM 705 C C . LEU A 1 88 ? -8.015 -4.229 -6.947 1.00 52.03 88 LEU A C 1
ATOM 707 O O . LEU A 1 88 ? -7.609 -3.345 -7.704 1.00 52.03 88 LEU A O 1
ATOM 711 N N . VAL A 1 89 ? -9.074 -4.981 -7.255 1.00 52.62 89 VAL A N 1
ATOM 712 C CA . VAL A 1 89 ? -9.822 -4.856 -8.508 1.00 52.62 89 VAL A CA 1
ATOM 713 C C . VAL A 1 89 ? -11.181 -4.229 -8.217 1.00 52.62 89 VAL A C 1
ATOM 715 O O . VAL A 1 89 ? -11.975 -4.746 -7.443 1.00 52.62 89 VAL A O 1
ATOM 718 N N . SER A 1 90 ? -11.494 -3.118 -8.889 1.00 56.28 90 SER A N 1
ATOM 719 C CA . SER A 1 90 ? -12.769 -2.393 -8.733 1.00 56.28 90 SER A CA 1
ATOM 720 C C . SER A 1 90 ? -14.002 -3.201 -9.169 1.00 56.28 90 SER A C 1
ATOM 722 O O . SER A 1 90 ? -15.134 -2.774 -8.958 1.00 56.28 90 SER A O 1
ATOM 724 N N . VAL A 1 91 ? -13.786 -4.353 -9.807 1.00 56.41 91 VAL A N 1
ATOM 725 C CA . VAL A 1 91 ? -14.811 -5.291 -10.258 1.00 56.41 91 VAL A CA 1
ATOM 726 C C . VAL A 1 91 ? -14.513 -6.653 -9.628 1.00 56.41 91 VAL A C 1
ATOM 728 O O . VAL A 1 91 ? -13.411 -7.166 -9.831 1.00 56.41 91 VAL A O 1
ATOM 731 N N . PRO A 1 92 ? -15.474 -7.273 -8.919 1.00 55.09 92 PRO A N 1
ATOM 732 C CA . PRO A 1 92 ? -15.295 -8.605 -8.359 1.00 55.09 92 PRO A CA 1
ATOM 733 C C . PRO A 1 92 ? -14.857 -9.577 -9.453 1.00 55.09 92 PRO A C 1
ATOM 735 O O . PRO A 1 92 ? -15.561 -9.726 -10.456 1.00 55.09 92 PRO A O 1
ATOM 738 N N . ILE A 1 93 ? -13.709 -10.237 -9.275 1.00 57.94 93 ILE A N 1
ATOM 739 C CA . ILE A 1 93 ? -13.307 -11.345 -10.142 1.00 57.94 93 ILE A CA 1
ATOM 740 C C . ILE A 1 93 ? -14.293 -12.474 -9.840 1.00 57.94 93 ILE A C 1
ATOM 742 O O . ILE A 1 93 ? -14.295 -12.994 -8.727 1.00 57.94 93 ILE A O 1
ATOM 746 N N . PRO A 1 94 ? -15.184 -12.864 -10.765 1.00 56.59 94 PRO A N 1
ATOM 747 C CA . PRO A 1 94 ? -16.204 -13.831 -10.407 1.00 56.59 94 PRO A CA 1
ATOM 748 C C . PRO A 1 94 ? -15.534 -15.192 -10.245 1.00 56.59 94 PRO A C 1
ATOM 750 O O . PRO A 1 94 ? -15.093 -15.763 -11.246 1.00 56.59 94 PRO A O 1
ATOM 753 N N . ALA A 1 95 ? -15.506 -15.702 -9.010 1.00 55.00 95 ALA A N 1
ATOM 754 C CA . ALA A 1 95 ? -14.990 -17.011 -8.602 1.00 55.00 95 ALA A CA 1
ATOM 755 C C . ALA A 1 95 ? -15.847 -18.184 -9.131 1.00 55.00 95 ALA A C 1
ATOM 757 O O . ALA A 1 95 ? -16.205 -19.125 -8.423 1.00 55.00 95 ALA A O 1
ATOM 758 N N . GLY A 1 96 ? -16.240 -18.124 -10.403 1.00 63.69 96 GLY A N 1
ATOM 759 C CA . GLY A 1 96 ? -16.890 -19.231 -11.084 1.00 63.69 96 GLY A CA 1
ATOM 760 C C . GLY A 1 96 ? -15.872 -20.327 -11.381 1.00 63.69 96 GLY A C 1
ATOM 761 O O . GLY A 1 96 ? -14.734 -20.044 -11.746 1.00 63.69 96 GLY A O 1
ATOM 762 N N . LYS A 1 97 ? -16.284 -21.597 -11.289 1.00 66.88 97 LYS A N 1
ATOM 763 C CA . LYS A 1 97 ? -15.448 -22.726 -11.726 1.00 66.88 97 LYS A CA 1
ATOM 764 C C . LYS A 1 97 ? -15.081 -22.550 -13.203 1.00 66.88 97 LYS A C 1
ATOM 766 O O . LYS A 1 97 ? -15.907 -22.782 -14.089 1.00 66.88 97 LYS A O 1
ATOM 771 N N . HIS A 1 98 ? -13.839 -22.157 -13.472 1.00 74.19 98 HIS A N 1
ATOM 772 C CA . HIS A 1 98 ? -13.309 -22.057 -14.825 1.00 74.19 98 HIS A CA 1
ATOM 773 C C . HIS A 1 98 ? -13.191 -23.459 -15.423 1.00 74.19 98 HIS A C 1
ATOM 775 O O . HIS A 1 98 ? -12.339 -24.251 -15.031 1.00 74.19 98 HIS A O 1
ATOM 781 N N . ARG A 1 99 ? -14.066 -23.783 -16.379 1.00 81.56 99 ARG A N 1
ATOM 782 C CA . ARG A 1 99 ? -13.991 -25.038 -17.132 1.00 81.56 99 ARG A CA 1
ATOM 783 C C . ARG A 1 99 ? -13.415 -24.767 -18.512 1.00 81.56 99 ARG A C 1
ATOM 785 O O . ARG A 1 99 ? -14.032 -24.061 -19.311 1.00 81.56 99 ARG A O 1
ATOM 792 N N . LEU A 1 100 ? -12.248 -25.343 -18.781 1.00 83.56 100 LEU A N 1
ATOM 793 C CA . LEU A 1 100 ? -11.654 -25.326 -20.110 1.00 83.56 100 LEU A CA 1
ATOM 794 C C . LEU A 1 100 ? -12.471 -26.216 -21.054 1.00 83.56 100 LEU A C 1
ATOM 796 O O . LEU A 1 100 ? -12.846 -27.336 -20.708 1.00 83.56 100 LEU A O 1
ATOM 800 N N . ARG A 1 101 ? -12.749 -25.710 -22.252 1.00 84.94 101 ARG A N 1
ATOM 801 C CA . ARG A 1 101 ? -13.340 -26.451 -23.366 1.00 84.94 101 ARG A CA 1
ATOM 802 C C . ARG A 1 101 ? -12.378 -26.438 -24.541 1.00 84.94 101 ARG A C 1
ATOM 804 O O . ARG A 1 101 ? -11.698 -25.442 -24.771 1.00 84.94 101 ARG A O 1
ATOM 811 N N . ASN A 1 102 ? -12.326 -27.542 -25.280 1.00 85.44 102 ASN A N 1
ATOM 812 C CA . ASN A 1 102 ? -11.567 -27.595 -26.522 1.00 85.44 102 ASN A CA 1
ATOM 813 C C . ASN A 1 102 ? -12.302 -26.800 -27.609 1.00 85.44 102 ASN A C 1
ATOM 815 O O . ASN A 1 102 ? -13.506 -26.972 -27.802 1.00 85.44 102 ASN A O 1
ATOM 819 N N . ASN A 1 103 ? -11.579 -25.937 -28.312 1.00 81.62 103 ASN A N 1
ATOM 820 C CA . ASN A 1 103 ? -12.089 -25.178 -29.432 1.00 81.62 103 ASN A CA 1
ATOM 821 C C . ASN A 1 103 ? -12.164 -26.069 -30.678 1.00 81.62 103 ASN A C 1
ATOM 823 O O . ASN A 1 103 ? -11.165 -26.344 -31.348 1.00 81.62 103 ASN A O 1
ATOM 827 N N . SER A 1 104 ? -13.380 -26.510 -30.995 1.00 77.19 104 SER A N 1
ATOM 828 C CA . SER A 1 104 ? -13.675 -27.281 -32.201 1.00 77.19 104 SER A CA 1
ATOM 829 C C . SER A 1 104 ? -13.914 -26.406 -33.436 1.00 77.19 104 SER A C 1
ATOM 831 O O . SER A 1 104 ? -13.919 -26.943 -34.548 1.00 77.19 104 SER A O 1
ATOM 833 N N . ASN A 1 105 ? -14.067 -25.081 -33.277 1.00 76.00 105 ASN A N 1
ATOM 834 C CA . ASN A 1 105 ? -14.317 -24.179 -34.397 1.00 76.00 105 ASN A CA 1
ATOM 835 C C . ASN A 1 105 ? -13.084 -24.086 -35.301 1.00 76.00 105 ASN A C 1
ATOM 837 O O . ASN A 1 105 ? -11.976 -23.725 -34.892 1.00 76.00 105 ASN A O 1
ATOM 841 N N . LYS A 1 106 ? -13.303 -24.407 -36.576 1.00 74.94 106 LYS A N 1
ATOM 842 C CA . LYS A 1 106 ? -12.305 -24.303 -37.638 1.00 74.94 106 LYS A CA 1
ATOM 843 C C . LYS A 1 106 ? -12.619 -23.072 -38.475 1.00 74.94 106 LYS A C 1
ATOM 845 O O . LYS A 1 106 ? -13.719 -22.957 -39.003 1.00 74.94 106 LYS A O 1
ATOM 850 N N . TYR A 1 107 ? -11.637 -22.193 -38.647 1.00 69.81 107 TYR A N 1
ATOM 851 C CA . TYR A 1 107 ? -11.680 -21.188 -39.703 1.00 69.81 107 TYR A CA 1
ATOM 852 C C . TYR A 1 107 ? -10.818 -21.687 -40.863 1.00 69.81 107 TYR A C 1
ATOM 854 O O . TYR A 1 107 ? -9.620 -21.955 -40.706 1.00 69.81 107 TYR A O 1
ATOM 862 N N . ARG A 1 108 ? -11.439 -21.884 -42.031 1.00 78.38 108 ARG A N 1
ATOM 863 C CA . ARG A 1 108 ? -10.854 -22.635 -43.155 1.00 78.38 108 ARG A CA 1
ATOM 864 C C . ARG A 1 108 ? -10.359 -24.024 -42.710 1.00 78.38 108 ARG A C 1
ATOM 866 O O . ARG A 1 108 ? -11.159 -24.905 -42.421 1.00 78.38 108 ARG A O 1
ATOM 873 N N . ARG A 1 109 ? -9.034 -24.225 -42.655 1.00 74.19 109 ARG A N 1
ATOM 874 C CA . ARG A 1 109 ? -8.363 -25.488 -42.288 1.00 74.19 109 ARG A CA 1
ATOM 875 C C . ARG A 1 109 ? -7.612 -25.419 -40.953 1.00 74.19 109 ARG A C 1
ATOM 877 O O . ARG A 1 109 ? -6.992 -26.404 -40.565 1.00 74.19 109 ARG A O 1
ATOM 884 N N . LYS A 1 110 ? -7.639 -24.281 -40.250 1.00 73.75 110 LYS A N 1
ATOM 885 C CA . LYS A 1 110 ? -6.900 -24.083 -38.994 1.00 73.75 110 LYS A CA 1
ATOM 886 C C . LYS A 1 110 ? -7.873 -23.962 -37.823 1.00 73.75 110 LYS A C 1
ATOM 888 O O . LYS A 1 110 ? -8.906 -23.301 -37.923 1.00 73.75 110 LYS A O 1
ATOM 893 N N . ARG A 1 111 ? -7.543 -24.628 -36.715 1.00 76.19 111 ARG A N 1
ATOM 894 C CA . ARG A 1 111 ? -8.239 -24.439 -35.435 1.00 76.19 111 ARG A CA 1
ATOM 895 C C . ARG A 1 111 ? -7.728 -23.155 -34.797 1.00 76.19 111 ARG A C 1
ATOM 897 O O . ARG A 1 111 ? -6.528 -22.886 -34.858 1.00 76.19 111 ARG A O 1
ATOM 904 N N . ARG A 1 112 ? -8.627 -22.372 -34.203 1.00 80.88 112 ARG A N 1
ATOM 905 C CA . ARG A 1 112 ? -8.230 -21.192 -33.433 1.00 80.88 112 ARG A CA 1
ATOM 906 C C . ARG A 1 112 ? -7.489 -21.648 -32.175 1.00 80.88 112 ARG A C 1
ATOM 908 O O . ARG A 1 112 ? -7.963 -22.525 -31.458 1.00 80.88 112 ARG A O 1
ATOM 915 N N . GLN A 1 113 ? -6.321 -21.063 -31.951 1.00 83.25 113 GLN A N 1
ATOM 916 C CA . GLN A 1 113 ? -5.511 -21.271 -30.757 1.00 83.25 113 GLN A CA 1
ATOM 917 C C . GLN A 1 113 ? -5.667 -20.062 -29.832 1.00 83.25 113 GLN A C 1
ATOM 919 O O . GLN A 1 113 ? -5.914 -18.945 -30.292 1.00 83.25 113 GLN A O 1
ATOM 924 N N . HIS A 1 114 ? -5.539 -20.290 -28.532 1.00 83.44 114 HIS A N 1
ATOM 925 C CA . HIS A 1 114 ? -5.583 -19.263 -27.500 1.00 83.44 114 HIS A CA 1
ATOM 926 C C . HIS A 1 114 ? -4.227 -19.219 -26.797 1.00 83.44 114 HIS A C 1
ATOM 928 O O . HIS A 1 114 ? -3.698 -20.257 -26.395 1.00 83.44 114 HIS A O 1
ATOM 934 N N . SER A 1 115 ? -3.661 -18.022 -26.639 1.00 82.19 115 SER A N 1
ATOM 935 C CA . SER A 1 115 ? -2.442 -17.844 -25.853 1.00 82.19 115 SER A CA 1
ATOM 936 C C . SER A 1 115 ? -2.737 -18.016 -24.364 1.00 82.19 115 SER A C 1
ATOM 938 O O . SER A 1 115 ? -3.725 -17.491 -23.835 1.00 82.19 115 SER A O 1
ATOM 940 N N . CYS A 1 116 ? -1.881 -18.765 -23.670 1.00 78.38 116 CYS A N 1
ATOM 941 C CA . CYS A 1 116 ? -1.986 -18.920 -22.226 1.00 78.38 116 CYS A CA 1
ATOM 942 C C . CYS A 1 116 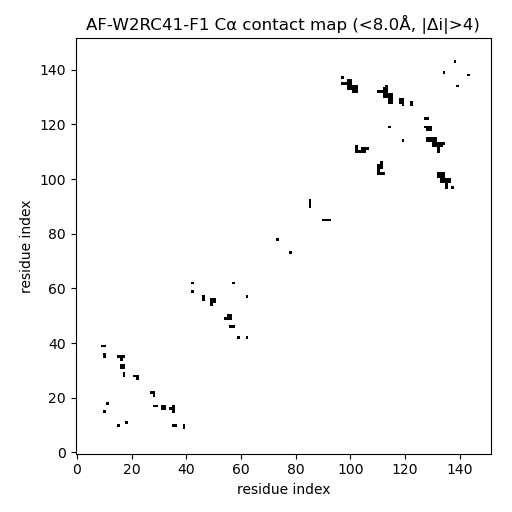? -1.566 -17.619 -21.533 1.00 78.38 116 CYS A C 1
ATOM 944 O O . CYS A 1 116 ? -0.386 -17.288 -21.519 1.00 78.38 116 CYS A O 1
ATOM 946 N N . LYS A 1 117 ? -2.510 -16.906 -20.906 1.00 75.81 117 LYS A N 1
ATOM 947 C CA . LYS A 1 117 ? -2.234 -15.625 -20.226 1.00 75.81 117 LYS A CA 1
ATOM 948 C C . LYS A 1 117 ? -1.210 -15.738 -19.094 1.00 75.81 117 LYS A C 1
ATOM 950 O O . LYS A 1 117 ? -0.426 -14.816 -18.916 1.00 75.81 117 LYS A O 1
ATOM 955 N N . VAL A 1 118 ? -1.181 -16.869 -18.386 1.00 76.12 118 VAL A N 1
ATOM 956 C CA . VAL A 1 118 ? -0.197 -17.138 -17.324 1.00 76.12 118 VAL A CA 1
ATOM 957 C C . VAL A 1 118 ? 1.200 -17.299 -17.925 1.00 76.12 118 VAL A C 1
ATOM 959 O O . VAL A 1 118 ? 2.127 -16.605 -17.526 1.00 76.12 118 VAL A O 1
ATOM 962 N N . CYS A 1 119 ? 1.347 -18.141 -18.952 1.00 77.50 119 CYS A N 1
ATOM 963 C CA . CYS A 1 119 ? 2.629 -18.306 -19.635 1.00 77.50 119 CYS A CA 1
ATOM 964 C C . CYS A 1 119 ? 3.065 -17.033 -20.365 1.00 77.50 119 CYS A C 1
ATOM 966 O O . CYS A 1 119 ? 4.252 -16.768 -20.416 1.00 77.50 119 CYS A O 1
ATOM 968 N N . SER A 1 120 ? 2.140 -16.238 -20.916 1.00 77.75 120 SER A N 1
ATOM 969 C CA . SER A 1 120 ? 2.469 -14.941 -21.519 1.00 77.75 120 SER A CA 1
ATOM 970 C C . SER A 1 120 ? 2.976 -13.934 -20.488 1.00 77.75 120 SER A C 1
ATOM 972 O O . SER A 1 120 ? 3.858 -13.154 -20.816 1.00 77.75 120 SER A O 1
ATOM 974 N N . ALA A 1 121 ? 2.443 -13.944 -19.264 1.00 77.31 121 ALA A N 1
ATOM 975 C CA . ALA A 1 121 ? 2.905 -13.062 -18.192 1.00 77.31 121 ALA A CA 1
ATOM 976 C C . ALA A 1 121 ? 4.267 -13.490 -17.618 1.00 77.31 121 ALA A C 1
ATOM 978 O O . ALA A 1 121 ? 5.040 -12.638 -17.196 1.00 77.31 121 ALA A O 1
ATOM 979 N N . MET A 1 122 ? 4.558 -14.796 -17.614 1.00 77.69 122 MET A N 1
ATOM 980 C CA . MET A 1 122 ? 5.830 -15.355 -17.129 1.00 77.69 122 MET A CA 1
ATOM 981 C C . MET A 1 122 ? 6.893 -15.523 -18.226 1.00 77.69 122 MET A C 1
ATOM 983 O O . MET A 1 122 ? 8.002 -15.959 -17.933 1.00 77.69 122 MET A O 1
ATOM 987 N N . ALA A 1 123 ? 6.560 -15.236 -19.485 1.00 79.69 123 ALA A N 1
ATOM 988 C CA . ALA A 1 123 ? 7.481 -15.371 -20.604 1.00 79.69 123 ALA A CA 1
ATOM 989 C C . ALA A 1 123 ? 8.581 -14.302 -20.534 1.00 79.69 123 ALA A C 1
ATOM 991 O O . ALA A 1 123 ? 8.311 -13.130 -20.268 1.00 79.69 123 ALA A O 1
ATOM 992 N N . GLU A 1 124 ? 9.819 -14.699 -20.827 1.00 81.69 124 GLU A N 1
ATOM 993 C CA . GLU A 1 124 ? 10.922 -13.754 -20.993 1.00 81.69 124 GLU A CA 1
ATOM 994 C C . GLU A 1 124 ? 10.645 -12.797 -22.167 1.00 81.69 124 GLU A C 1
ATOM 996 O O . GLU A 1 124 ? 9.961 -13.181 -23.131 1.00 81.69 124 GLU A O 1
ATOM 1001 N N . PRO A 1 125 ? 11.189 -11.565 -22.140 1.00 75.75 125 PRO A N 1
ATOM 1002 C CA . PRO A 1 125 ? 11.049 -10.621 -23.242 1.00 75.75 125 PRO A CA 1
ATOM 1003 C C . PRO A 1 125 ? 11.420 -11.271 -24.584 1.00 75.75 125 PRO A C 1
ATOM 1005 O O . PRO A 1 125 ? 12.457 -11.915 -24.702 1.00 75.75 125 PRO A O 1
ATOM 1008 N N . ASN A 1 126 ? 10.575 -11.092 -25.603 1.00 73.88 126 ASN A N 1
ATOM 1009 C CA . ASN A 1 126 ? 10.710 -11.671 -26.951 1.00 73.88 126 ASN A CA 1
ATOM 1010 C C . ASN A 1 126 ? 10.547 -13.198 -27.079 1.00 73.88 126 ASN A C 1
ATOM 1012 O O . ASN A 1 126 ? 10.768 -13.735 -28.167 1.00 73.88 126 ASN A O 1
ATOM 1016 N N . THR A 1 127 ? 10.096 -13.908 -26.042 1.00 77.44 127 THR A N 1
ATOM 1017 C CA . THR A 1 127 ? 9.750 -15.334 -26.170 1.00 77.44 127 THR A CA 1
ATOM 1018 C C . THR A 1 127 ? 8.266 -15.528 -26.483 1.00 77.44 127 THR A C 1
ATOM 1020 O O . THR A 1 127 ? 7.388 -14.830 -25.971 1.00 77.44 127 THR A O 1
ATOM 1023 N N . LYS A 1 128 ? 7.958 -16.471 -27.383 1.00 73.00 128 LYS A N 1
ATOM 1024 C CA . LYS A 1 128 ? 6.567 -16.808 -27.709 1.00 73.00 128 LYS A CA 1
ATOM 1025 C C . LYS A 1 128 ? 5.958 -17.601 -26.559 1.00 73.00 128 LYS A C 1
ATOM 1027 O O . LYS A 1 128 ? 6.464 -18.657 -26.194 1.00 73.00 128 LYS A O 1
ATOM 1032 N N . SER A 1 129 ? 4.836 -17.120 -26.034 1.00 75.81 129 SER A N 1
ATOM 1033 C CA . SER A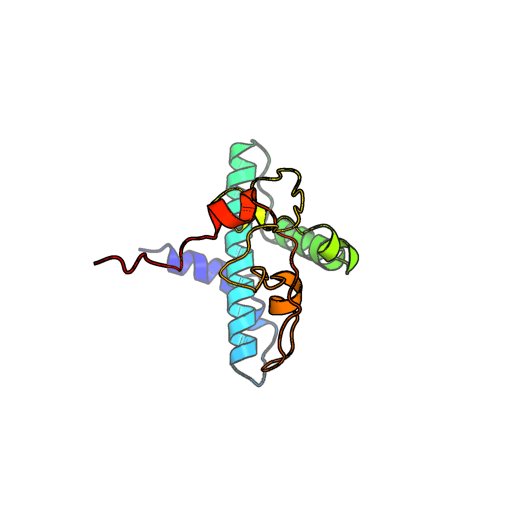 1 129 ? 4.053 -17.862 -25.048 1.00 75.81 129 SER A CA 1
ATOM 1034 C C . SER A 1 129 ? 3.393 -19.096 -25.659 1.00 75.81 129 SER A C 1
ATOM 1036 O O . SER A 1 129 ? 3.017 -19.081 -26.831 1.00 75.81 129 SER A O 1
ATOM 1038 N N . PHE A 1 130 ? 3.167 -20.124 -24.842 1.00 80.06 130 PHE A N 1
ATOM 1039 C CA . PHE A 1 130 ? 2.456 -21.329 -25.260 1.00 80.06 130 PHE A CA 1
ATOM 1040 C C . PHE A 1 130 ? 1.025 -21.036 -25.734 1.00 80.06 130 PHE A C 1
ATOM 1042 O O . PHE A 1 130 ? 0.276 -20.269 -25.116 1.00 80.06 130 PHE A O 1
ATOM 1049 N N . GLU A 1 131 ? 0.646 -21.700 -26.822 1.00 84.69 131 GLU A N 1
ATOM 1050 C CA . GLU A 1 131 ? -0.690 -21.667 -27.409 1.00 84.69 131 GLU A CA 1
ATOM 1051 C C . GLU A 1 131 ? -1.415 -22.994 -27.159 1.00 84.69 131 GLU A C 1
ATOM 1053 O O . GLU A 1 131 ? -0.814 -24.067 -27.207 1.00 84.69 131 GLU A O 1
ATOM 1058 N N . SER A 1 132 ? -2.719 -22.925 -26.887 1.00 83.56 132 SER A N 1
ATOM 1059 C CA . SER A 1 132 ? -3.564 -24.093 -26.644 1.00 83.56 132 SER A CA 1
ATOM 1060 C C . SER A 1 132 ? -4.893 -23.992 -27.381 1.00 83.56 132 SER A C 1
ATOM 1062 O O . SER A 1 132 ? -5.466 -22.914 -27.544 1.00 83.56 132 SER A O 1
ATOM 1064 N N . SER A 1 133 ? -5.428 -25.148 -27.774 1.00 84.31 133 SER A N 1
ATOM 1065 C CA . SER A 1 133 ? -6.774 -25.243 -28.346 1.00 84.31 133 SER A CA 1
ATOM 1066 C C . SER A 1 133 ? -7.858 -25.212 -27.270 1.00 84.31 133 SER A C 1
ATOM 1068 O O . SER A 1 133 ? -9.039 -25.204 -27.596 1.00 84.31 133 SER A O 1
ATOM 1070 N N . PHE A 1 134 ? -7.489 -25.198 -25.989 1.00 84.06 134 PHE A N 1
ATOM 1071 C CA . PHE A 1 134 ? -8.424 -25.133 -24.875 1.00 84.06 134 PHE A CA 1
ATOM 1072 C C . PHE A 1 134 ? -8.610 -23.696 -24.392 1.00 84.06 134 PHE A C 1
ATOM 1074 O O . PHE A 1 134 ? -7.647 -22.949 -24.241 1.00 84.06 134 PHE A O 1
ATOM 1081 N N . TYR A 1 135 ? -9.853 -23.321 -24.102 1.00 84.12 135 TYR A N 1
ATOM 1082 C CA . TYR A 1 135 ? -10.202 -21.986 -23.623 1.00 84.12 135 TYR A CA 1
ATOM 1083 C C . TYR A 1 135 ? -11.373 -22.033 -22.639 1.00 84.12 135 TYR A C 1
ATOM 1085 O O . TYR A 1 135 ? -12.124 -23.006 -22.590 1.00 84.12 135 TYR A O 1
ATOM 1093 N N . CYS A 1 136 ? -11.539 -20.980 -21.838 1.00 82.44 136 CYS A N 1
ATOM 1094 C CA . CYS A 1 136 ? -12.706 -20.819 -20.973 1.00 82.44 136 CYS A CA 1
ATOM 1095 C C . CYS A 1 136 ? -13.716 -19.870 -21.647 1.00 82.44 136 CYS A C 1
ATOM 1097 O O . CYS A 1 136 ? -13.405 -18.683 -21.776 1.00 82.44 136 CYS A O 1
ATOM 1099 N N . PRO A 1 137 ? -14.923 -20.337 -22.030 1.00 79.75 137 PRO A N 1
ATOM 1100 C CA . PRO A 1 137 ? -15.924 -19.490 -22.688 1.00 79.75 137 PRO A CA 1
ATOM 1101 C C . PRO A 1 137 ? -16.328 -18.270 -21.852 1.00 79.75 137 PRO A C 1
ATOM 1103 O O . PRO A 1 137 ? -16.468 -17.172 -22.382 1.00 79.75 137 PRO A O 1
ATOM 1106 N N . SER A 1 138 ? -16.444 -18.440 -20.531 1.00 76.38 138 SER A N 1
ATOM 1107 C CA . SER A 1 138 ? -16.787 -17.351 -19.609 1.00 76.38 138 SER A CA 1
ATOM 1108 C C . SER A 1 138 ? -15.708 -16.267 -19.548 1.00 76.38 138 SER A C 1
ATOM 1110 O O . SER A 1 138 ? -16.031 -15.097 -19.372 1.00 76.38 138 SER A O 1
ATOM 1112 N N . CYS A 1 139 ? -14.431 -16.635 -19.697 1.00 75.00 139 CYS A N 1
ATOM 1113 C CA . CYS A 1 139 ? -13.335 -15.666 -19.750 1.00 75.00 139 CYS A CA 1
ATOM 1114 C C . CYS A 1 139 ? -13.254 -14.988 -21.118 1.00 75.00 139 CYS A C 1
ATOM 1116 O O . CYS A 1 139 ? -12.999 -13.791 -21.187 1.00 75.00 139 CYS A O 1
ATOM 1118 N N . GLU A 1 140 ? -13.495 -15.727 -22.203 1.00 75.81 140 GLU A N 1
ATOM 1119 C CA . GLU A 1 140 ? -13.499 -15.145 -23.545 1.00 75.81 140 GLU A CA 1
ATOM 1120 C C . GLU A 1 140 ? -14.613 -14.109 -23.709 1.00 75.81 140 GLU A C 1
ATOM 1122 O O . GLU A 1 140 ? -14.355 -13.045 -24.247 1.00 75.81 140 GLU A O 1
ATOM 1127 N N . ALA A 1 141 ? -15.813 -14.347 -23.177 1.00 70.50 141 ALA A N 1
ATOM 1128 C CA . ALA A 1 141 ? -16.888 -13.355 -23.222 1.00 70.50 141 ALA A CA 1
ATOM 1129 C C . ALA A 1 141 ? -16.557 -12.064 -22.443 1.00 70.50 141 ALA A C 1
ATOM 1131 O O . ALA A 1 141 ? -17.000 -10.986 -22.821 1.00 70.50 141 ALA A O 1
ATOM 1132 N N . ARG A 1 142 ? -15.771 -12.166 -21.361 1.00 64.44 142 ARG A N 1
ATOM 1133 C CA . ARG A 1 142 ? -15.414 -11.028 -20.493 1.00 64.44 142 ARG A CA 1
ATOM 1134 C C . ARG A 1 142 ? -14.241 -10.201 -21.011 1.00 64.44 142 ARG A C 1
ATOM 1136 O O . ARG A 1 142 ? -14.216 -8.997 -20.800 1.00 64.44 142 ARG A O 1
ATOM 1143 N N . TYR A 1 143 ? -13.274 -10.845 -21.660 1.00 61.12 143 TYR A N 1
ATOM 1144 C CA . TYR A 1 143 ? -12.059 -10.198 -22.170 1.00 61.12 143 TYR A CA 1
ATOM 1145 C C . TYR 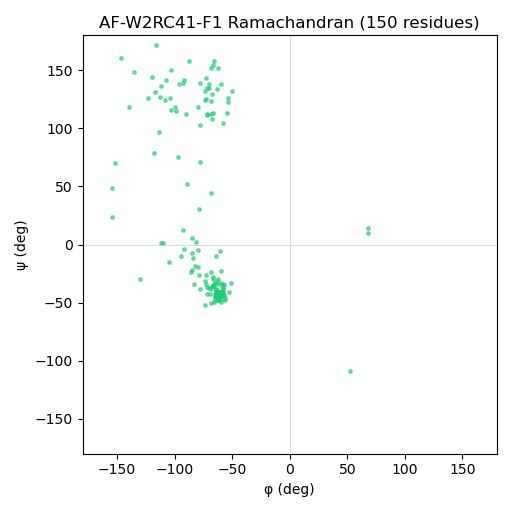A 1 143 ? -12.017 -10.118 -23.706 1.00 61.12 143 TYR A C 1
ATOM 1147 O O . TYR A 1 143 ? -11.044 -9.632 -24.277 1.00 61.12 143 TYR A O 1
ATOM 1155 N N . GLY A 1 144 ? -13.054 -10.607 -24.389 1.00 51.72 144 GLY A N 1
ATOM 1156 C CA . GLY A 1 144 ? -13.154 -10.741 -25.845 1.00 51.72 144 GLY A CA 1
ATOM 1157 C C . GLY A 1 144 ? -13.487 -9.455 -26.595 1.00 51.72 144 GLY A C 1
ATOM 1158 O O . GLY A 1 144 ? -14.101 -9.517 -27.654 1.00 51.72 144 GLY A O 1
ATOM 1159 N N . SER A 1 145 ? -13.081 -8.297 -26.084 1.00 46.75 145 SER A N 1
ATOM 1160 C CA . SER A 1 145 ? -13.241 -7.005 -26.753 1.00 46.75 145 SER A CA 1
ATOM 1161 C C . SER A 1 145 ? -11.875 -6.381 -27.028 1.00 46.75 145 SER A C 1
ATOM 1163 O O . SER A 1 145 ? -11.409 -5.491 -26.323 1.00 46.75 145 SER A O 1
ATOM 1165 N N . SER A 1 146 ? -11.223 -6.875 -28.079 1.00 38.62 146 SER A N 1
ATOM 1166 C CA . SER A 1 146 ? -10.178 -6.171 -28.843 1.00 38.62 146 SER A CA 1
ATOM 1167 C C . SER A 1 146 ? -10.136 -6.730 -30.271 1.00 38.62 146 SER A C 1
ATOM 1169 O O . SER A 1 146 ? -9.102 -7.153 -30.774 1.00 38.62 146 SER A O 1
ATOM 1171 N N . GLY A 1 147 ? -11.302 -6.823 -30.898 1.00 34.38 147 GLY A N 1
ATOM 1172 C CA . GLY A 1 147 ? -11.464 -7.235 -32.286 1.00 34.38 147 GLY A CA 1
ATOM 1173 C C . GLY A 1 147 ? -12.714 -6.566 -32.817 1.00 34.38 147 GLY A C 1
ATOM 1174 O O . GLY A 1 147 ? -13.749 -7.210 -32.943 1.00 34.38 147 GLY A O 1
ATOM 1175 N N . LEU A 1 148 ? -12.638 -5.246 -33.001 1.00 33.66 148 LEU A N 1
ATOM 1176 C CA . LEU A 1 148 ? -13.676 -4.486 -33.679 1.00 33.66 148 LEU A CA 1
ATOM 1177 C C . LEU A 1 148 ? -13.944 -5.131 -35.039 1.00 33.66 148 LEU A C 1
ATOM 1179 O O . LEU A 1 148 ? -13.031 -5.350 -35.835 1.00 33.66 148 LEU A O 1
ATOM 1183 N N . ASN A 1 149 ? -15.218 -5.437 -35.250 1.00 33.97 149 ASN A N 1
ATOM 1184 C CA . ASN A 1 149 ? -15.789 -5.824 -36.523 1.00 33.97 149 ASN A CA 1
ATOM 1185 C C . ASN A 1 149 ? -15.456 -4.752 -37.568 1.00 33.97 149 ASN A C 1
ATOM 1187 O O . ASN A 1 149 ? -15.949 -3.631 -37.481 1.00 33.97 149 ASN A O 1
ATOM 1191 N N . GLY A 1 150 ? -14.640 -5.109 -38.555 1.00 29.39 150 GLY A N 1
ATOM 1192 C CA . GLY A 1 150 ? -14.559 -4.404 -39.829 1.00 29.39 150 GLY A CA 1
ATOM 1193 C C . GLY A 1 150 ? -15.429 -5.126 -40.849 1.00 29.39 150 GLY A C 1
ATOM 1194 O O . GLY A 1 150 ? -14.902 -5.858 -41.681 1.00 29.39 150 GLY A O 1
ATOM 1195 N N . SER A 1 151 ? -16.747 -4.961 -40.732 1.00 32.06 151 SER A N 1
ATOM 1196 C CA . SER A 1 151 ? -17.715 -5.300 -41.776 1.00 32.06 151 SER A CA 1
ATOM 1197 C C . SER A 1 151 ? -18.341 -4.001 -42.268 1.00 32.06 151 SER A C 1
ATOM 1199 O O . SER A 1 151 ? -19.228 -3.463 -41.606 1.00 32.06 151 SER A O 1
ATOM 1201 N N . ASN A 1 152 ? -17.808 -3.491 -43.374 1.00 32.22 152 ASN A N 1
ATOM 1202 C CA . ASN A 1 152 ? -18.519 -2.870 -44.494 1.00 32.22 152 ASN A CA 1
ATOM 1203 C C . ASN A 1 152 ? -17.512 -2.609 -45.612 1.00 32.22 152 ASN A C 1
ATOM 1205 O O . ASN A 1 152 ? -16.486 -1.953 -45.326 1.00 32.22 152 ASN A O 1
#

Organism: Phytophthora nicotianae (strain INRA-310) (NCBI:txid761204)

Foldseek 3Di:
DCPVVVLVCVLPPDDQPLVVDDDPDVVVSVVSVVVSSVLSVVLVVQQVVCVVVVHDRDDSVVSVVVVVVVVVPDDPVNVVVPPCCCVVDPDRPPPPPFDKDFQPDDDPNDTDWDFDPVQVVVPDPPDGGDIHRIDGPVVCVVPVPPDDDPDD

Solvent-accessible surface area (backbone atoms only — not comparable to full-atom values): 9530 Å² total; per-residue (Å²): 136,62,67,64,59,54,51,49,48,62,40,70,72,78,74,33,55,47,77,75,52,89,58,98,48,68,68,60,40,52,50,35,44,52,51,44,50,51,54,54,51,52,48,54,51,52,44,53,52,27,56,74,70,72,45,85,66,75,51,73,68,56,49,51,54,50,51,51,53,54,61,72,68,62,48,77,71,54,60,68,72,62,68,66,53,54,83,78,38,101,57,78,69,78,91,63,87,84,57,73,41,74,51,80,60,59,61,90,91,44,63,58,68,37,74,39,66,68,48,50,71,71,41,58,91,96,54,84,47,57,70,34,47,54,44,39,67,76,56,45,73,74,67,64,80,87,69,82,82,88,83,130

Sequence (152 aa):
MGGVDTHDQLRLQSYSLQQCVAFKKYYRQLFLGFVDMAIVNGFIVHKLVMKKSGHQVPTHAEYMRRLHRELMGVSSASFECNMNAEELVSVPIPAGKHRLRNNSNKYRRKRRQHSCKVCSAMAEPNTKSFESSFYCPSCEARYGSSGLNGSN